Protein AF-A0A963R1H2-F1 (afdb_monomer)

Secondary structure (DSSP, 8-state):
-EEEEESS-TTSEEEESS-SEEEEEESSSEEEBTTBSSTT-TTSPPPSEE-SSHHHHHHHHHTTS-EEEEEGGGS-TT-----EE-S-EEEEEE-HHHHTSHHHHHHHHHHHH-

pLDDT: mean 92.38, std 7.73, range [46.81, 97.88]

Mean predicted aligned error: 4.16 Å

Foldseek 3Di:
DDKDWFLDQPPWDKDFLDAQWKFKAAADFEEAEPSRQAPPPPPDDGGPHYDHDQVVQNVCRVVRVHMYIHGCVPDDPPDPTDIDHDSIGIMDTDHPVVCPDPVNVVVVCVSPPD

Nearest PDB structures (foldseek):
  7dmw-assembly2_B  TM=7.112E-01  e=2.231E-04  Bacillus velezensis FZB42
  5z7h-assembly1_B  TM=6.973E-01  e=1.835E-04  Staphylococcus aureus
  5z72-assembly2_B-2  TM=7.315E-01  e=4.565E-04  Bacillus velezensis FZB42
  5z72-assembly3_D  TM=6.207E-01  e=2.231E-04  Bacillus velezensis FZB42
  6wn5-assembly1_A-2  TM=5.063E-01  e=1.438E-02  Klebsiella pneumoniae subsp. pneumoniae

Structure (mmCIF, N/CA/C/O backbone):
data_AF-A0A963R1H2-F1
#
_entry.id   AF-A0A963R1H2-F1
#
loop_
_atom_site.group_PDB
_atom_site.id
_atom_site.type_symbol
_atom_site.label_atom_id
_atom_site.label_alt_id
_atom_site.label_comp_id
_atom_site.label_asym_id
_atom_site.label_entity_id
_atom_site.label_seq_id
_atom_site.pdbx_PDB_ins_code
_atom_site.Cartn_x
_atom_site.Cartn_y
_atom_site.Cartn_z
_atom_site.occupancy
_atom_site.B_iso_or_equiv
_atom_site.auth_seq_id
_atom_site.auth_comp_id
_atom_site.auth_asym_id
_atom_site.auth_atom_id
_atom_site.pdbx_PDB_model_num
ATOM 1 N N . LEU A 1 1 ? -13.540 5.994 8.739 1.00 91.50 1 LEU A N 1
ATOM 2 C CA . LEU A 1 1 ? -12.895 4.732 8.346 1.00 91.50 1 LEU A CA 1
ATOM 3 C C . LEU A 1 1 ? -12.207 5.024 7.033 1.00 91.50 1 LEU A C 1
ATOM 5 O O . LEU A 1 1 ? -12.852 5.606 6.168 1.00 91.50 1 LEU A O 1
ATOM 9 N N . ALA A 1 2 ? -10.926 4.712 6.918 1.00 94.94 2 ALA A N 1
ATOM 10 C CA . ALA A 1 2 ? -10.140 4.993 5.724 1.00 94.94 2 ALA A CA 1
ATOM 11 C C . ALA A 1 2 ? -9.119 3.879 5.490 1.00 94.94 2 ALA A C 1
ATOM 13 O O . ALA A 1 2 ? -8.729 3.200 6.439 1.00 94.94 2 ALA A O 1
ATOM 14 N N . VAL A 1 3 ? -8.674 3.731 4.242 1.00 94.88 3 VAL A N 1
ATOM 15 C CA . VAL A 1 3 ? -7.546 2.870 3.868 1.00 94.88 3 VAL A CA 1
ATOM 16 C C . VAL A 1 3 ? -6.328 3.752 3.603 1.00 94.88 3 VAL A C 1
ATOM 18 O O . VAL A 1 3 ? -6.443 4.769 2.919 1.00 94.88 3 VAL A O 1
ATOM 21 N N . ARG A 1 4 ? -5.167 3.400 4.163 1.00 95.06 4 ARG A N 1
ATOM 22 C CA . ARG A 1 4 ? -3.925 4.183 4.044 1.00 95.06 4 ARG A CA 1
ATOM 23 C C . ARG A 1 4 ? -2.739 3.291 3.716 1.00 95.06 4 ARG A C 1
ATOM 25 O O . ARG A 1 4 ? -2.589 2.237 4.316 1.00 95.06 4 ARG A O 1
ATOM 32 N N . TRP A 1 5 ? -1.865 3.747 2.824 1.00 95.56 5 TRP A N 1
ATOM 33 C CA . TRP A 1 5 ? -0.542 3.155 2.627 1.00 95.56 5 TRP A CA 1
ATOM 34 C C . TRP A 1 5 ? 0.443 3.760 3.637 1.00 95.56 5 TRP A C 1
ATOM 36 O O . TRP A 1 5 ? 0.766 4.946 3.540 1.00 95.56 5 TRP A O 1
ATOM 46 N N . ALA A 1 6 ? 0.865 2.988 4.641 1.00 95.56 6 ALA A N 1
ATOM 47 C CA . ALA A 1 6 ? 1.670 3.485 5.765 1.00 95.56 6 ALA A CA 1
ATOM 48 C C . ALA A 1 6 ? 2.426 2.356 6.489 1.00 95.56 6 ALA A C 1
ATOM 50 O O . ALA A 1 6 ? 2.177 1.179 6.246 1.00 95.56 6 ALA A O 1
ATOM 51 N N . GLU A 1 7 ? 3.334 2.714 7.402 1.00 94.94 7 GLU A N 1
ATOM 52 C CA . GLU A 1 7 ? 4.072 1.753 8.250 1.00 94.94 7 GLU A CA 1
ATOM 53 C C . GLU A 1 7 ? 3.276 1.294 9.489 1.00 94.94 7 GLU A C 1
ATOM 55 O O . GLU A 1 7 ? 3.722 0.436 10.240 1.00 94.94 7 GLU A O 1
ATOM 60 N N . GLY A 1 8 ? 2.085 1.855 9.710 1.00 94.44 8 GLY A N 1
ATOM 61 C CA . GLY A 1 8 ? 1.261 1.611 10.890 1.00 94.44 8 GLY A CA 1
ATOM 62 C C . GLY A 1 8 ? -0.005 2.471 10.886 1.00 94.44 8 GLY A C 1
ATOM 63 O O . GLY A 1 8 ? -0.180 3.304 9.988 1.00 94.44 8 GLY A O 1
ATOM 64 N N . PRO A 1 9 ? -0.876 2.337 11.901 1.00 94.88 9 PRO A N 1
ATOM 65 C CA . PRO A 1 9 ? -2.105 3.121 11.990 1.00 94.88 9 PRO A CA 1
ATOM 66 C C . PRO A 1 9 ? -1.871 4.565 12.481 1.00 94.88 9 PRO A C 1
ATOM 68 O O . PRO A 1 9 ? -2.751 5.417 12.329 1.00 94.88 9 PRO A O 1
ATOM 71 N N . GLY A 1 10 ? -0.677 4.871 13.006 1.00 94.56 10 GLY A N 1
ATOM 72 C CA . GLY A 1 10 ? -0.371 6.150 13.652 1.00 94.56 10 GLY A CA 1
ATOM 73 C C . GLY A 1 10 ? -1.138 6.287 14.967 1.00 94.56 10 GLY A C 1
ATOM 74 O O . GLY A 1 10 ? -1.227 5.323 15.718 1.00 94.56 10 GLY A O 1
ATOM 75 N N . ASP A 1 11 ? -1.742 7.452 15.204 1.00 95.25 11 ASP A N 1
ATOM 76 C CA . ASP A 1 11 ? -2.550 7.731 16.407 1.00 95.25 11 ASP A CA 1
ATOM 77 C C . ASP A 1 11 ? -4.002 7.214 16.319 1.00 95.25 11 ASP A C 1
ATOM 79 O O . ASP A 1 11 ? -4.850 7.541 17.152 1.00 95.25 11 ASP A O 1
ATOM 83 N N . LEU A 1 12 ? -4.332 6.461 15.266 1.00 96.75 12 LEU A N 1
ATOM 84 C CA . LEU A 1 12 ? -5.652 5.869 15.065 1.00 96.75 12 LEU A CA 1
ATOM 85 C C . LEU A 1 12 ? -5.660 4.401 15.489 1.00 96.75 12 LEU A C 1
ATOM 87 O O . LEU A 1 12 ? -4.625 3.745 15.553 1.00 96.75 12 LEU A O 1
ATOM 91 N N . GLU A 1 13 ? -6.859 3.861 15.685 1.00 97.25 13 GLU A N 1
ATOM 92 C CA . GLU A 1 13 ? -7.036 2.413 15.698 1.00 97.25 13 GLU A CA 1
ATOM 93 C C . GLU A 1 13 ? -6.895 1.889 14.271 1.00 97.25 13 GLU A C 1
ATOM 95 O O . GLU A 1 13 ? -7.375 2.524 13.321 1.00 97.25 13 GLU A O 1
ATOM 100 N N . GLY A 1 14 ? -6.272 0.725 14.106 1.00 95.81 14 GLY A N 1
ATOM 101 C CA . GLY A 1 14 ? -6.155 0.132 12.788 1.00 95.81 14 GLY A CA 1
ATOM 102 C C . GLY A 1 14 ? -5.638 -1.292 12.759 1.00 95.81 14 GLY A C 1
ATOM 103 O O . GLY A 1 14 ? -5.084 -1.803 13.728 1.00 95.81 14 GLY A O 1
ATOM 104 N N . THR A 1 15 ? -5.825 -1.913 11.600 1.00 95.94 15 THR A N 1
ATOM 105 C CA . THR A 1 15 ? -5.320 -3.248 11.279 1.00 95.94 15 THR A CA 1
ATOM 106 C C . THR A 1 15 ? -4.712 -3.244 9.882 1.00 95.94 15 THR A C 1
ATOM 108 O O . THR A 1 15 ? -5.185 -2.515 9.000 1.00 95.94 15 THR A O 1
ATOM 111 N N . ALA A 1 16 ? -3.668 -4.043 9.674 1.00 95.38 16 ALA A N 1
ATOM 112 C CA . ALA A 1 16 ? -3.112 -4.267 8.348 1.00 95.38 16 ALA A CA 1
ATOM 113 C C . ALA A 1 16 ? -4.075 -5.146 7.533 1.00 95.38 16 ALA A C 1
ATOM 115 O O . ALA A 1 16 ? -4.642 -6.104 8.055 1.00 95.38 16 ALA A O 1
ATOM 116 N N . LEU A 1 17 ? -4.271 -4.803 6.259 1.00 93.19 17 LEU A N 1
ATOM 117 C CA . LEU A 1 17 ? -5.130 -5.542 5.325 1.00 93.19 17 LEU A CA 1
ATOM 118 C C . LEU A 1 17 ? -4.397 -6.681 4.603 1.00 93.19 17 LEU A C 1
ATOM 120 O O . LEU A 1 17 ? -5.014 -7.431 3.858 1.00 93.19 17 LEU A O 1
ATOM 124 N N . GLY A 1 18 ? -3.088 -6.797 4.793 1.00 90.81 18 GLY A N 1
ATOM 125 C CA . GLY A 1 18 ? -2.262 -7.828 4.185 1.00 90.81 18 GLY A CA 1
ATOM 126 C C . GLY A 1 18 ? -0.811 -7.693 4.620 1.00 90.81 18 GLY A C 1
ATOM 127 O O . GLY A 1 18 ? -0.453 -6.768 5.359 1.00 90.81 18 GLY A O 1
ATOM 128 N N . GLU A 1 19 ? 0.022 -8.615 4.152 1.00 91.94 19 GLU A N 1
ATOM 129 C CA . GLU A 1 19 ? 1.450 -8.604 4.453 1.00 91.94 19 GLU A CA 1
ATOM 130 C C . GLU A 1 19 ? 2.119 -7.325 3.923 1.00 91.94 19 GLU A C 1
ATOM 132 O O . GLU A 1 19 ? 1.818 -6.887 2.806 1.00 91.94 19 GLU A O 1
ATOM 137 N N . PRO A 1 20 ? 3.043 -6.717 4.690 1.00 94.62 20 PRO A N 1
ATOM 138 C CA . PRO A 1 20 ? 3.768 -5.525 4.275 1.00 94.62 20 PRO A CA 1
ATOM 139 C C . PRO A 1 20 ? 4.800 -5.886 3.200 1.00 94.62 20 PRO A C 1
ATOM 141 O O . PRO A 1 20 ? 5.991 -6.052 3.463 1.00 94.62 20 PRO A O 1
ATOM 144 N N . SER A 1 21 ? 4.334 -6.024 1.965 1.00 95.19 21 SER A N 1
ATOM 145 C CA . SER A 1 21 ? 5.150 -6.394 0.814 1.00 95.19 21 SER A CA 1
ATOM 146 C C . SER A 1 21 ? 4.866 -5.504 -0.389 1.00 95.19 21 SER A C 1
ATOM 148 O O . SER A 1 21 ? 3.801 -4.893 -0.544 1.00 95.19 21 SER A O 1
ATOM 150 N N . ARG A 1 22 ? 5.872 -5.410 -1.249 1.00 95.06 22 ARG A N 1
ATOM 151 C CA . ARG A 1 22 ? 5.849 -4.644 -2.490 1.00 95.06 22 ARG A CA 1
ATOM 152 C C . ARG A 1 22 ? 6.413 -5.485 -3.620 1.00 95.06 22 ARG A C 1
ATOM 154 O O . ARG A 1 22 ? 7.068 -6.491 -3.386 1.00 95.06 22 ARG A O 1
ATOM 161 N N . VAL A 1 23 ? 6.182 -5.034 -4.834 1.00 95.56 23 VAL A N 1
ATOM 162 C CA . VAL A 1 23 ? 6.595 -5.722 -6.052 1.00 95.56 23 VAL A CA 1
ATOM 163 C C . VAL A 1 23 ? 6.948 -4.689 -7.106 1.00 95.56 23 VAL A C 1
ATOM 165 O O . VAL A 1 23 ? 6.365 -3.600 -7.132 1.00 95.56 23 VAL A O 1
ATOM 168 N N . THR A 1 24 ? 7.923 -5.018 -7.946 1.00 95.69 24 THR A N 1
ATOM 169 C CA . THR A 1 24 ? 8.257 -4.223 -9.127 1.00 95.69 24 THR A CA 1
ATOM 170 C C . THR A 1 24 ? 7.623 -4.876 -10.347 1.00 95.69 24 THR A C 1
ATOM 172 O O . THR A 1 24 ? 7.850 -6.053 -10.601 1.00 95.69 24 THR A O 1
ATOM 175 N N . VAL A 1 25 ? 6.829 -4.112 -11.093 1.00 95.31 25 VAL A N 1
ATOM 176 C CA . VAL A 1 25 ? 6.113 -4.574 -12.291 1.00 95.31 25 VAL A CA 1
ATOM 177 C C . VAL A 1 25 ? 6.586 -3.777 -13.495 1.00 95.31 25 VAL A C 1
ATOM 179 O O . VAL A 1 25 ? 6.773 -2.565 -13.382 1.00 95.31 25 VAL A O 1
ATOM 182 N N . GLY A 1 26 ? 6.718 -4.439 -14.644 1.00 94.69 26 GLY A N 1
ATOM 183 C CA . GLY A 1 26 ? 7.140 -3.825 -15.902 1.00 94.69 26 GLY A CA 1
ATOM 184 C C . GLY A 1 26 ? 8.653 -3.640 -16.012 1.00 94.69 26 GLY A C 1
ATOM 185 O O . GLY A 1 26 ? 9.424 -4.022 -15.131 1.00 94.69 26 GLY A O 1
ATOM 186 N N . GLU A 1 27 ? 9.075 -3.024 -17.112 1.00 94.56 27 GLU A N 1
ATOM 187 C CA . GLU A 1 27 ? 10.481 -2.810 -17.460 1.00 94.56 27 GLU A CA 1
ATOM 188 C C . GLU A 1 27 ? 10.713 -1.377 -17.955 1.00 94.56 27 GLU A C 1
ATOM 190 O O . GLU A 1 27 ? 9.777 -0.669 -18.318 1.00 94.56 27 GLU A O 1
ATOM 195 N N . GLY A 1 28 ? 11.972 -0.935 -17.986 1.00 93.88 28 GLY A N 1
ATOM 196 C CA . GLY A 1 28 ? 12.342 0.393 -18.481 1.00 93.88 28 GLY A CA 1
ATOM 197 C C . GLY A 1 28 ? 12.416 1.473 -17.389 1.00 93.88 28 GLY A C 1
ATOM 198 O O . GLY A 1 28 ? 12.790 1.168 -16.249 1.00 93.88 28 GLY A O 1
ATOM 199 N N . PRO A 1 29 ? 12.142 2.750 -17.726 1.00 94.81 29 PRO A N 1
ATOM 200 C CA . PRO A 1 29 ? 12.239 3.866 -16.786 1.00 94.81 29 PRO A CA 1
ATOM 201 C C . PRO A 1 29 ? 11.271 3.732 -15.610 1.00 94.81 29 PRO A C 1
ATOM 203 O O . PRO A 1 29 ? 10.212 3.119 -15.721 1.00 94.81 29 PRO A O 1
ATOM 206 N N . TRP A 1 30 ? 11.625 4.321 -14.469 1.00 96.31 30 TRP A N 1
ATOM 207 C CA . TRP A 1 30 ? 10.758 4.291 -13.296 1.00 96.31 30 TRP A CA 1
ATOM 208 C C . TRP A 1 30 ? 9.508 5.162 -13.453 1.00 96.31 30 TRP A C 1
ATOM 210 O O . TRP A 1 30 ? 9.553 6.243 -14.035 1.00 96.31 30 TRP A O 1
ATOM 220 N N . ILE A 1 31 ? 8.417 4.713 -12.837 1.00 96.88 31 ILE A N 1
ATOM 221 C CA . ILE A 1 31 ? 7.163 5.448 -12.685 1.00 96.88 31 ILE A CA 1
ATOM 222 C C . ILE A 1 31 ? 6.979 5.768 -11.201 1.00 96.88 31 ILE A C 1
ATOM 224 O O . ILE A 1 31 ? 6.937 4.862 -10.364 1.00 96.88 31 ILE A O 1
ATOM 228 N N . ALA A 1 32 ? 6.874 7.054 -10.872 1.00 97.06 32 ALA A N 1
ATOM 229 C CA . ALA A 1 32 ? 6.625 7.522 -9.513 1.00 97.06 32 ALA A CA 1
ATOM 230 C C . ALA A 1 32 ? 5.124 7.657 -9.225 1.00 97.06 32 ALA A C 1
ATOM 232 O O .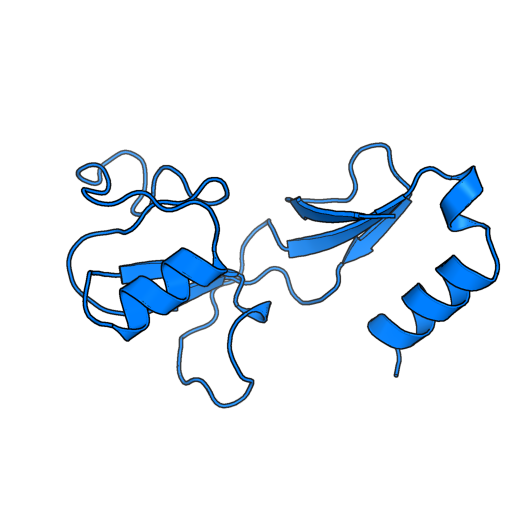 ALA A 1 32 ? 4.306 7.890 -10.114 1.00 97.06 32 ALA A O 1
ATOM 233 N N . TRP A 1 33 ? 4.771 7.542 -7.950 1.00 96.69 33 TRP A N 1
ATOM 234 C CA . TRP A 1 33 ? 3.433 7.829 -7.428 1.00 96.69 33 TRP A CA 1
ATOM 235 C C . TRP A 1 33 ? 3.556 8.288 -5.964 1.00 96.69 33 TRP A C 1
ATOM 237 O O . TRP A 1 33 ? 4.609 8.088 -5.355 1.00 96.69 33 TRP A O 1
ATOM 247 N N . PRO A 1 34 ? 2.526 8.887 -5.336 1.00 95.00 34 PRO A N 1
ATOM 248 C CA . PRO A 1 34 ? 2.677 9.522 -4.019 1.00 95.00 34 PRO A CA 1
ATOM 249 C C . PRO A 1 34 ? 3.218 8.623 -2.893 1.00 95.00 34 PRO A C 1
ATOM 251 O O . PRO A 1 34 ? 3.869 9.110 -1.970 1.00 95.00 34 PRO A O 1
ATOM 254 N N . GLY A 1 35 ? 2.967 7.311 -2.943 1.00 93.25 35 GLY A N 1
ATOM 255 C CA . GLY A 1 35 ? 3.482 6.352 -1.961 1.00 93.25 35 GLY A CA 1
ATOM 256 C C . GLY A 1 35 ? 4.853 5.760 -2.292 1.00 93.25 35 GLY A C 1
ATOM 257 O O . GLY A 1 35 ? 5.418 5.087 -1.423 1.00 93.25 35 GLY A O 1
ATOM 258 N N . ASP A 1 36 ? 5.393 6.050 -3.478 1.00 94.12 36 ASP A N 1
ATOM 259 C CA . ASP A 1 36 ? 6.779 5.793 -3.871 1.00 94.12 36 ASP A CA 1
ATOM 260 C C . ASP A 1 36 ? 7.312 6.918 -4.789 1.00 94.12 36 ASP A C 1
ATOM 262 O O . ASP A 1 36 ? 7.440 6.737 -6.000 1.00 94.12 36 ASP A O 1
ATOM 266 N N . PRO A 1 37 ? 7.577 8.120 -4.239 1.00 92.25 37 PRO A N 1
ATOM 267 C CA . PRO A 1 37 ? 7.916 9.300 -5.039 1.00 92.25 37 PRO A CA 1
ATOM 268 C C . PRO A 1 37 ? 9.345 9.273 -5.596 1.00 92.25 37 PRO A C 1
ATOM 270 O O . PRO A 1 37 ? 9.649 10.022 -6.518 1.00 92.25 37 PRO A O 1
ATOM 273 N N . ASN A 1 38 ? 10.222 8.435 -5.033 1.00 91.50 38 ASN A N 1
ATOM 274 C CA . ASN A 1 38 ? 11.604 8.276 -5.482 1.00 91.50 38 ASN A CA 1
ATOM 275 C C . ASN A 1 38 ? 11.930 6.790 -5.738 1.00 91.50 38 ASN A C 1
ATOM 277 O O . ASN A 1 38 ? 12.683 6.162 -4.975 1.00 91.50 38 ASN A O 1
ATOM 281 N N . PRO A 1 39 ? 11.306 6.193 -6.767 1.00 87.56 39 PRO A N 1
ATOM 282 C CA . PRO A 1 39 ? 11.553 4.807 -7.137 1.00 87.56 39 PRO A CA 1
ATOM 283 C C . PRO A 1 39 ? 13.008 4.636 -7.607 1.00 87.56 39 PRO A C 1
ATOM 285 O O . PRO A 1 39 ? 13.573 5.504 -8.261 1.00 87.56 39 PRO A O 1
ATOM 288 N N . GLY A 1 40 ? 13.654 3.530 -7.227 1.00 81.38 40 GLY A N 1
ATOM 289 C CA . GLY A 1 40 ? 15.088 3.313 -7.480 1.00 81.38 40 GLY A CA 1
ATOM 290 C C . GLY A 1 40 ? 16.051 3.930 -6.452 1.00 81.38 40 GLY A C 1
ATOM 291 O O . GLY A 1 40 ? 17.233 3.598 -6.465 1.00 81.38 40 GLY A O 1
ATOM 292 N N . GLY A 1 41 ? 15.556 4.735 -5.505 1.00 82.44 41 GLY A N 1
ATOM 293 C CA . GLY A 1 41 ? 16.361 5.291 -4.412 1.00 82.44 41 GLY A CA 1
ATOM 294 C C . GLY A 1 41 ? 17.120 6.567 -4.787 1.00 82.44 41 GLY A C 1
ATOM 295 O O . GLY A 1 41 ? 16.992 7.088 -5.887 1.00 82.44 41 GLY A O 1
ATOM 296 N N . SER A 1 42 ? 17.887 7.118 -3.844 1.00 73.44 42 SER A N 1
ATOM 297 C CA . SER A 1 42 ? 18.471 8.472 -3.939 1.00 73.44 42 SER A CA 1
ATOM 298 C C . SER A 1 42 ? 19.458 8.683 -5.093 1.00 73.44 42 SER A C 1
ATOM 300 O O . SER A 1 42 ? 19.761 9.824 -5.418 1.00 73.44 42 SER A O 1
ATOM 302 N N . ASN A 1 43 ? 19.953 7.598 -5.694 1.00 66.44 43 ASN A N 1
ATOM 303 C CA . ASN A 1 43 ? 20.945 7.627 -6.769 1.00 66.44 43 ASN A CA 1
ATOM 304 C C . ASN A 1 43 ? 20.342 7.314 -8.149 1.00 66.44 43 ASN A C 1
ATOM 306 O O . ASN A 1 43 ? 21.088 7.223 -9.122 1.00 66.44 43 ASN A O 1
ATOM 310 N N . ALA A 1 44 ? 19.029 7.087 -8.241 1.00 70.56 44 ALA A N 1
ATOM 311 C CA . ALA A 1 44 ? 18.365 6.873 -9.520 1.00 70.56 44 ALA A CA 1
ATOM 312 C C . ALA A 1 44 ? 18.100 8.216 -10.212 1.00 70.56 44 ALA A C 1
ATOM 314 O O . ALA A 1 44 ? 17.778 9.207 -9.554 1.00 70.56 44 ALA A O 1
ATOM 315 N N . GLU A 1 45 ? 18.194 8.242 -11.545 1.00 69.19 45 GLU A N 1
ATOM 316 C CA . GLU A 1 45 ? 17.576 9.323 -12.310 1.00 69.19 45 GLU A CA 1
ATOM 317 C C . GLU A 1 45 ? 16.086 9.377 -11.953 1.00 69.19 45 GLU A C 1
ATOM 319 O O . GLU A 1 45 ? 15.422 8.338 -11.862 1.00 69.19 45 GLU A O 1
ATOM 324 N N . GLY A 1 46 ? 15.582 10.584 -11.681 1.00 75.88 46 GLY A N 1
ATOM 325 C CA . GLY A 1 46 ? 14.194 10.782 -11.274 1.00 75.88 46 GLY A CA 1
ATOM 326 C C . GLY A 1 46 ? 13.219 10.156 -12.273 1.00 75.88 46 GLY A C 1
ATOM 327 O O . GLY A 1 46 ? 13.485 10.110 -13.473 1.00 75.88 46 GLY A O 1
ATOM 328 N N . ALA A 1 47 ? 12.082 9.668 -11.778 1.00 88.06 47 ALA A N 1
ATOM 329 C CA . ALA A 1 47 ? 11.070 9.043 -12.621 1.00 88.06 47 ALA A CA 1
ATOM 330 C C . ALA A 1 47 ? 10.550 10.038 -13.684 1.00 88.06 47 ALA A C 1
ATOM 332 O O . ALA A 1 47 ? 9.988 11.071 -13.307 1.00 88.06 47 ALA A O 1
ATOM 333 N N . PRO A 1 48 ? 10.684 9.752 -14.995 1.00 90.94 48 PRO A N 1
ATOM 334 C CA . PRO A 1 48 ? 10.196 10.643 -16.052 1.00 90.94 48 PRO A CA 1
ATOM 335 C C . PRO A 1 48 ? 8.664 10.733 -16.104 1.00 90.94 48 PRO A C 1
ATOM 337 O O . PRO A 1 48 ? 8.122 11.674 -16.682 1.00 90.94 48 PRO A O 1
ATOM 340 N N . LEU A 1 49 ? 7.966 9.766 -15.502 1.00 93.69 49 LEU A N 1
ATOM 341 C CA . LEU A 1 49 ? 6.514 9.734 -15.373 1.00 93.69 49 LEU A CA 1
ATOM 342 C C . LEU A 1 49 ? 6.123 9.682 -13.893 1.00 93.69 49 LEU A C 1
ATOM 344 O O . LEU A 1 49 ? 6.623 8.847 -13.138 1.00 93.69 49 LEU A O 1
ATOM 348 N N . SER A 1 50 ? 5.182 10.540 -13.500 1.00 96.25 50 SER A N 1
ATOM 349 C CA . SER A 1 50 ? 4.537 10.512 -12.188 1.00 96.25 50 SER A CA 1
ATOM 350 C C . SER A 1 50 ? 3.023 10.451 -12.361 1.00 96.25 50 SER A C 1
ATOM 352 O O . SER A 1 50 ? 2.457 11.204 -13.155 1.00 96.25 50 SER A O 1
ATOM 354 N N . VAL A 1 51 ? 2.376 9.539 -11.639 1.00 97.75 51 VAL A N 1
ATOM 355 C CA . VAL A 1 51 ? 0.927 9.288 -11.702 1.00 97.75 51 VAL A CA 1
ATOM 356 C C . VAL A 1 51 ? 0.264 9.506 -10.340 1.00 97.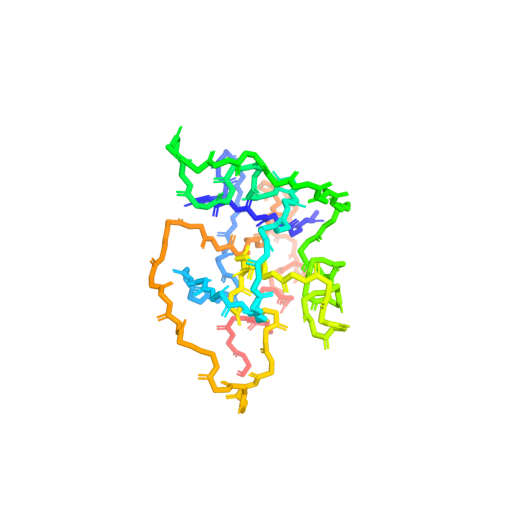75 51 VAL A C 1
ATOM 358 O O . VAL A 1 51 ? 0.940 9.680 -9.326 1.00 97.75 51 VAL A O 1
ATOM 361 N N . GLY A 1 52 ? -1.071 9.519 -10.304 1.00 96.88 52 GLY A N 1
ATOM 362 C CA . GLY A 1 52 ? -1.840 9.901 -9.116 1.00 96.88 52 GLY A CA 1
ATOM 363 C C . GLY A 1 52 ? -1.859 8.861 -7.994 1.00 96.88 52 GLY A C 1
ATOM 364 O O . GLY A 1 52 ? -1.975 9.229 -6.825 1.00 96.88 52 GLY A O 1
ATOM 365 N N . ASP A 1 53 ? -1.726 7.572 -8.316 1.00 96.75 53 ASP A N 1
ATOM 366 C CA . ASP A 1 53 ? -1.805 6.476 -7.346 1.00 96.75 53 ASP A CA 1
ATOM 367 C C . ASP A 1 53 ? -1.122 5.185 -7.843 1.00 96.75 53 ASP A C 1
ATOM 369 O O . ASP A 1 53 ? -0.689 5.078 -8.990 1.00 96.75 53 ASP A O 1
ATOM 373 N N . ALA A 1 54 ? -1.015 4.190 -6.957 1.00 96.31 54 ALA A N 1
ATOM 374 C CA . ALA A 1 54 ? -0.380 2.907 -7.257 1.00 96.31 54 ALA A CA 1
ATOM 375 C C . ALA A 1 54 ? -1.137 2.066 -8.303 1.00 96.31 54 ALA A C 1
ATOM 377 O O . ALA A 1 54 ? -0.505 1.289 -9.017 1.00 96.31 54 ALA A O 1
ATOM 378 N N . GLY A 1 55 ? -2.461 2.215 -8.418 1.00 96.00 55 GLY A N 1
ATOM 379 C CA . GLY A 1 55 ? -3.263 1.520 -9.427 1.00 96.00 55 GLY A CA 1
ATOM 380 C C . GLY A 1 55 ? -2.994 2.065 -10.829 1.00 96.00 55 GLY A C 1
ATOM 381 O O . GLY A 1 55 ? -2.786 1.295 -11.766 1.00 96.00 55 GLY A O 1
ATOM 382 N N . GLN A 1 56 ? -2.887 3.389 -10.964 1.00 97.56 56 GLN A N 1
ATOM 383 C CA . GLN A 1 56 ? -2.421 4.024 -12.199 1.00 97.56 56 GLN A CA 1
ATOM 384 C C . GLN A 1 56 ? -0.980 3.623 -12.535 1.00 97.56 56 GLN A C 1
ATOM 386 O O . GLN A 1 56 ? -0.677 3.373 -13.701 1.00 97.56 56 GLN A O 1
ATOM 391 N N . ALA A 1 57 ? -0.102 3.511 -11.532 1.00 97.62 57 ALA A N 1
ATOM 392 C CA . ALA A 1 57 ? 1.285 3.090 -11.744 1.00 97.62 57 ALA A CA 1
ATOM 393 C C . ALA A 1 57 ? 1.364 1.644 -12.259 1.00 97.62 57 ALA A C 1
ATOM 395 O O . ALA A 1 57 ? 2.094 1.370 -13.211 1.00 97.62 57 ALA A O 1
ATOM 396 N N . LEU A 1 58 ? 0.556 0.740 -11.690 1.00 96.56 58 LEU A N 1
ATOM 397 C CA . LEU A 1 58 ? 0.408 -0.634 -12.171 1.00 96.56 58 LEU A CA 1
ATOM 398 C C . LEU A 1 58 ? -0.109 -0.677 -13.614 1.00 96.56 58 LEU A C 1
ATOM 400 O O . LEU A 1 58 ? 0.457 -1.384 -14.445 1.00 96.56 58 LEU A O 1
ATOM 404 N N . ALA A 1 59 ? -1.160 0.087 -13.925 1.00 96.75 59 ALA A N 1
ATOM 405 C CA . ALA A 1 59 ? -1.737 0.127 -15.267 1.00 96.75 59 ALA A CA 1
ATOM 406 C C . ALA A 1 59 ? -0.731 0.641 -16.309 1.00 96.75 59 ALA A C 1
ATOM 408 O O . ALA A 1 59 ? -0.603 0.058 -17.386 1.00 96.75 59 ALA A O 1
ATOM 409 N N . ALA A 1 60 ? 0.027 1.689 -15.976 1.00 97.12 60 ALA A N 1
ATOM 410 C CA . ALA A 1 60 ? 1.070 2.231 -16.840 1.00 97.12 60 ALA A CA 1
ATOM 411 C C . ALA A 1 60 ? 2.209 1.223 -17.065 1.00 97.12 60 ALA A C 1
ATOM 413 O O . ALA A 1 60 ? 2.619 1.010 -18.207 1.00 97.12 60 ALA A O 1
ATOM 414 N N . ALA A 1 61 ? 2.664 0.548 -16.004 1.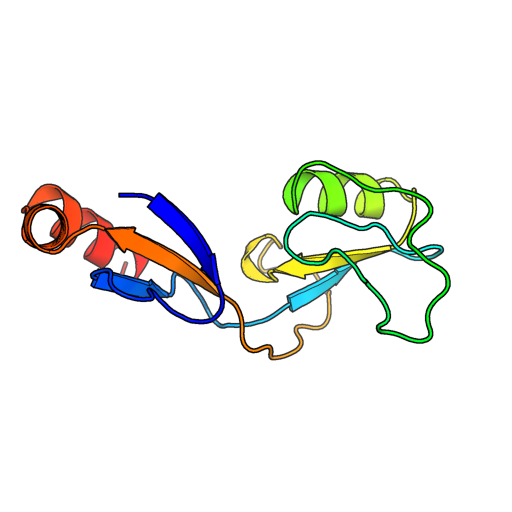00 96.44 61 ALA A N 1
ATOM 415 C CA . ALA A 1 61 ? 3.693 -0.485 -16.099 1.00 96.44 61 ALA A CA 1
ATOM 416 C C . ALA A 1 61 ? 3.239 -1.693 -16.936 1.00 96.44 61 ALA A C 1
ATOM 418 O O . ALA A 1 61 ? 3.953 -2.117 -17.843 1.00 96.44 61 ALA A O 1
ATOM 419 N N . ARG A 1 62 ? 2.017 -2.200 -16.709 1.00 95.25 62 ARG A N 1
ATOM 420 C CA . ARG A 1 62 ? 1.414 -3.282 -17.515 1.00 95.25 62 ARG A CA 1
ATOM 421 C C . ARG A 1 62 ? 1.198 -2.878 -18.981 1.00 95.25 62 ARG A C 1
ATOM 423 O O . ARG A 1 62 ? 1.172 -3.744 -19.847 1.00 95.25 62 ARG A O 1
ATOM 430 N N . SER A 1 63 ? 1.090 -1.579 -19.266 1.00 96.75 63 SER A N 1
ATOM 431 C CA . SER A 1 63 ? 1.001 -1.036 -20.631 1.00 96.75 63 SER A CA 1
ATOM 432 C C . SER A 1 63 ? 2.368 -0.804 -21.294 1.00 96.75 63 SER A C 1
ATOM 434 O O . SER A 1 63 ? 2.418 -0.306 -22.416 1.00 96.75 63 SER A O 1
ATOM 436 N N . GLY A 1 64 ? 3.477 -1.128 -20.618 1.00 96.44 64 GLY A N 1
ATOM 437 C CA . GLY A 1 64 ? 4.832 -0.982 -21.158 1.00 96.44 64 GLY A CA 1
ATOM 438 C C . GLY A 1 64 ? 5.390 0.443 -21.124 1.00 96.44 64 GLY A C 1
ATOM 439 O O . GLY A 1 64 ? 6.379 0.725 -21.794 1.00 96.44 64 GLY A O 1
ATOM 440 N N . LEU A 1 65 ? 4.787 1.355 -20.352 1.00 96.12 65 LEU A N 1
ATOM 441 C CA . LEU A 1 65 ? 5.267 2.742 -20.233 1.00 96.12 65 LEU A CA 1
ATOM 442 C C . LEU A 1 65 ? 6.492 2.888 -19.316 1.00 96.12 65 LEU A C 1
ATOM 444 O O . LEU A 1 65 ? 7.056 3.976 -19.206 1.00 96.12 65 LEU A O 1
ATOM 448 N N . GLY A 1 66 ? 6.883 1.817 -18.633 1.00 95.75 66 GLY A N 1
ATOM 449 C CA . GLY A 1 66 ? 7.979 1.803 -17.678 1.00 95.75 66 GLY A CA 1
ATOM 450 C C . GLY A 1 66 ? 7.793 0.705 -16.638 1.00 95.75 66 GLY A C 1
ATOM 451 O O . GLY A 1 66 ? 6.987 -0.214 -16.805 1.00 95.75 66 GLY A O 1
ATOM 452 N N . ARG A 1 67 ? 8.506 0.851 -15.522 1.00 96.38 67 ARG A N 1
ATOM 453 C CA . ARG A 1 67 ? 8.385 -0.016 -14.350 1.00 96.38 67 ARG A CA 1
ATOM 454 C C . ARG A 1 67 ? 7.902 0.746 -13.125 1.00 96.38 67 ARG A C 1
ATOM 456 O O . ARG A 1 67 ? 8.303 1.887 -12.889 1.00 96.38 67 ARG A O 1
ATOM 463 N N . ALA A 1 68 ? 7.085 0.098 -12.308 1.00 96.50 68 ALA A N 1
ATOM 464 C CA . ALA A 1 68 ? 6.526 0.675 -11.092 1.00 96.50 68 ALA A CA 1
ATOM 465 C C . ALA A 1 68 ? 6.751 -0.251 -9.899 1.00 96.50 68 ALA A C 1
ATOM 467 O O . ALA A 1 68 ? 6.536 -1.458 -9.991 1.00 96.50 68 ALA A O 1
ATOM 468 N N . ARG A 1 69 ? 7.139 0.331 -8.761 1.00 95.81 69 ARG A N 1
ATOM 469 C CA . ARG A 1 69 ? 7.179 -0.367 -7.477 1.00 95.81 69 ARG A CA 1
ATOM 470 C C . ARG A 1 69 ? 5.923 -0.025 -6.686 1.00 95.81 69 ARG A C 1
ATOM 472 O O . ARG A 1 69 ? 5.683 1.135 -6.345 1.00 95.81 69 ARG A O 1
ATOM 479 N N . ILE A 1 70 ? 5.109 -1.036 -6.416 1.00 96.00 70 ILE A N 1
ATOM 480 C CA . ILE A 1 70 ? 3.755 -0.888 -5.868 1.00 96.00 70 ILE A CA 1
ATOM 481 C C . ILE A 1 70 ? 3.518 -1.863 -4.706 1.00 96.00 70 ILE A C 1
ATOM 483 O O . ILE A 1 70 ? 4.280 -2.819 -4.547 1.00 96.00 70 ILE A O 1
ATOM 487 N N . PRO A 1 71 ? 2.471 -1.664 -3.887 1.00 96.19 71 PRO 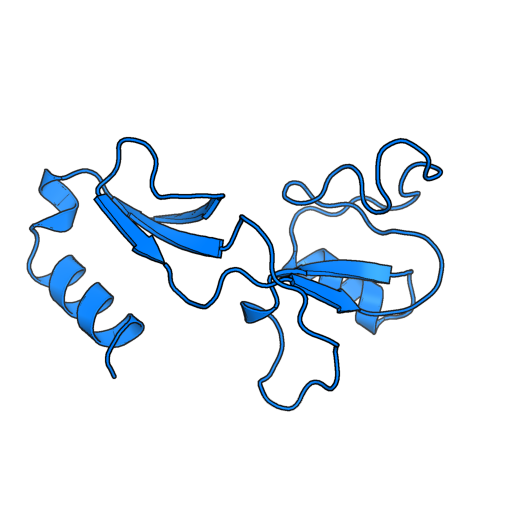A N 1
ATOM 488 C CA . PRO A 1 71 ? 2.051 -2.651 -2.896 1.00 96.19 71 PRO A CA 1
ATOM 489 C C . PRO A 1 71 ? 1.676 -3.979 -3.560 1.00 96.19 71 PRO A C 1
ATOM 491 O O . PRO A 1 71 ? 0.849 -3.998 -4.472 1.00 96.19 71 PRO A O 1
ATOM 494 N N . ALA A 1 72 ? 2.216 -5.095 -3.070 1.00 95.06 72 ALA A N 1
ATOM 495 C CA . ALA A 1 72 ? 1.953 -6.407 -3.666 1.00 95.06 72 ALA A CA 1
ATOM 496 C C . ALA A 1 72 ? 0.500 -6.882 -3.466 1.00 95.06 72 ALA A C 1
ATOM 498 O O . ALA A 1 72 ? 0.045 -7.786 -4.157 1.00 95.06 72 ALA A O 1
ATOM 499 N N . LEU A 1 73 ? -0.246 -6.258 -2.547 1.00 93.19 73 LEU A N 1
ATOM 500 C CA . LEU A 1 73 ? -1.684 -6.492 -2.360 1.00 93.19 73 LEU A CA 1
ATOM 501 C C . LEU A 1 73 ? -2.525 -6.067 -3.580 1.00 93.19 73 LEU A C 1
ATOM 503 O O . LEU A 1 73 ? -3.673 -6.476 -3.692 1.00 93.19 73 LEU A O 1
ATOM 507 N N . LEU A 1 74 ? -1.982 -5.230 -4.472 1.00 92.75 74 LEU A N 1
ATOM 508 C CA . LEU A 1 74 ? -2.667 -4.824 -5.706 1.00 92.75 74 LEU A CA 1
ATOM 509 C C . LEU A 1 74 ? -2.514 -5.836 -6.843 1.00 92.75 74 LEU A C 1
ATOM 511 O O . LEU A 1 74 ? -3.163 -5.672 -7.874 1.00 92.75 74 LEU A O 1
ATOM 515 N N . LEU A 1 75 ? -1.633 -6.825 -6.686 1.00 92.19 75 LEU A N 1
ATOM 516 C CA . LEU A 1 75 ? -1.481 -7.885 -7.667 1.00 92.19 75 LEU A CA 1
ATOM 517 C C . LEU A 1 75 ? -2.476 -9.004 -7.416 1.00 92.19 75 LEU A C 1
ATOM 519 O O . LEU A 1 75 ? -2.775 -9.347 -6.269 1.00 92.19 75 LEU A O 1
ATOM 523 N N . ASP A 1 76 ? -2.905 -9.607 -8.516 1.00 88.25 76 ASP A N 1
ATOM 524 C CA . ASP A 1 76 ? -3.626 -10.867 -8.503 1.00 88.25 76 ASP A CA 1
ATOM 525 C C . ASP A 1 76 ? -2.742 -11.967 -7.877 1.00 88.25 76 ASP A C 1
ATOM 527 O O . ASP A 1 76 ? -1.509 -11.894 -7.884 1.00 88.25 76 ASP A O 1
ATOM 531 N N . ASN A 1 77 ? -3.363 -12.976 -7.263 1.00 79.56 77 ASN A N 1
ATOM 532 C CA . ASN A 1 77 ? -2.634 -14.003 -6.504 1.00 79.56 77 ASN A CA 1
ATOM 533 C C . ASN A 1 77 ? -1.735 -14.891 -7.380 1.00 79.56 77 ASN A C 1
ATOM 535 O O . ASN A 1 77 ? -0.808 -15.514 -6.869 1.00 79.56 77 ASN A O 1
ATOM 539 N N . ASP A 1 78 ? -2.028 -14.963 -8.672 1.00 83.19 78 ASP A N 1
ATOM 540 C CA . ASP A 1 78 ? -1.310 -15.715 -9.696 1.00 83.19 78 ASP A CA 1
ATOM 541 C C . ASP A 1 78 ? -0.246 -14.883 -10.431 1.00 83.19 78 ASP A C 1
ATOM 543 O O . ASP A 1 78 ? 0.460 -15.418 -11.287 1.00 83.19 78 ASP A O 1
ATOM 547 N N . ASP A 1 79 ? -0.100 -13.595 -10.100 1.00 86.62 79 ASP A N 1
ATOM 548 C CA . ASP A 1 79 ? 0.914 -12.743 -10.716 1.00 86.62 79 ASP A CA 1
ATOM 549 C C . ASP A 1 79 ? 2.328 -13.212 -10.301 1.00 86.62 79 ASP A C 1
ATOM 551 O O . ASP A 1 79 ? 2.600 -13.379 -9.105 1.00 86.62 79 ASP A O 1
ATOM 555 N N . PRO A 1 80 ? 3.247 -13.430 -11.262 1.00 80.00 80 PRO A N 1
ATOM 556 C CA . PRO A 1 80 ? 4.577 -13.972 -10.990 1.00 80.00 80 PRO A CA 1
ATOM 557 C C . PRO A 1 80 ? 5.541 -12.967 -10.340 1.00 80.00 80 PRO A C 1
ATOM 559 O O . PRO A 1 80 ? 6.693 -13.319 -10.084 1.00 80.00 80 PRO A O 1
ATOM 562 N N . GLY A 1 81 ? 5.122 -11.717 -10.112 1.00 82.12 81 GLY A N 1
ATOM 563 C CA . GLY A 1 81 ? 5.978 -10.678 -9.549 1.00 82.12 81 GLY A CA 1
ATOM 564 C C . GLY A 1 81 ? 6.582 -11.049 -8.187 1.00 82.12 81 GLY A C 1
ATOM 565 O O . GLY A 1 81 ? 5.878 -11.428 -7.248 1.00 82.12 81 GLY A O 1
ATOM 566 N N . GLU A 1 82 ? 7.903 -10.893 -8.059 1.00 89.50 82 GLU A N 1
ATOM 567 C CA . GLU A 1 82 ? 8.629 -11.201 -6.824 1.00 89.50 82 GLU A CA 1
ATOM 568 C C . GLU A 1 82 ? 8.234 -10.231 -5.698 1.00 89.50 82 GLU A C 1
ATOM 570 O O . GLU A 1 82 ? 8.417 -9.012 -5.788 1.00 89.50 82 GLU A O 1
ATOM 575 N N . ARG A 1 83 ? 7.661 -10.786 -4.625 1.00 92.88 83 ARG A N 1
ATOM 576 C CA . ARG A 1 83 ? 7.203 -10.020 -3.463 1.00 92.88 83 ARG A CA 1
ATOM 577 C C . ARG A 1 83 ? 8.374 -9.760 -2.524 1.00 92.88 83 ARG A C 1
ATOM 579 O O . ARG A 1 83 ? 8.869 -10.662 -1.856 1.00 92.88 83 ARG A O 1
ATOM 586 N N . GLU A 1 84 ? 8.767 -8.501 -2.418 1.00 93.62 84 GLU A N 1
ATOM 587 C CA . GLU A 1 84 ? 9.777 -8.043 -1.473 1.00 93.62 84 GLU A CA 1
ATOM 588 C C . GLU A 1 84 ? 9.121 -7.570 -0.169 1.00 93.62 84 GLU A C 1
ATOM 590 O O . GLU A 1 84 ? 8.214 -6.725 -0.210 1.00 93.62 84 GLU A O 1
ATOM 595 N N . PRO A 1 85 ? 9.606 -8.009 1.006 1.00 95.06 85 PRO A N 1
ATOM 596 C CA . PRO A 1 85 ? 9.222 -7.408 2.275 1.00 95.06 85 PRO A CA 1
ATOM 597 C C . PRO A 1 85 ? 9.523 -5.907 2.301 1.00 95.06 85 PRO A C 1
ATOM 599 O O . PRO A 1 85 ? 10.561 -5.436 1.827 1.00 95.06 85 PRO A O 1
ATOM 602 N N . CYS A 1 86 ? 8.629 -5.128 2.900 1.00 93.94 86 CYS A N 1
ATOM 603 C CA . CYS A 1 86 ? 8.852 -3.709 3.132 1.00 93.94 86 CYS A CA 1
ATOM 604 C C . CYS A 1 86 ? 8.243 -3.272 4.468 1.00 93.94 86 CYS A C 1
ATOM 606 O O . CYS A 1 86 ? 7.670 -4.069 5.200 1.00 93.94 86 CYS A O 1
ATOM 608 N N . ARG A 1 87 ? 8.399 -1.995 4.831 1.00 93.50 87 ARG A N 1
ATOM 609 C CA . ARG A 1 87 ? 7.846 -1.473 6.095 1.00 93.50 87 ARG A CA 1
ATOM 610 C C . ARG A 1 87 ? 6.383 -1.053 5.990 1.00 93.50 87 ARG A C 1
ATOM 612 O O . ARG A 1 87 ? 5.750 -0.827 7.012 1.00 93.50 87 ARG A O 1
ATOM 619 N N . ARG A 1 88 ? 5.862 -0.872 4.773 1.00 94.81 88 ARG A N 1
ATOM 620 C CA . ARG A 1 88 ? 4.533 -0.302 4.528 1.00 94.81 88 ARG A CA 1
ATOM 621 C C . ARG A 1 88 ? 3.532 -1.391 4.149 1.00 94.81 88 ARG A C 1
ATOM 623 O O . ARG A 1 88 ? 3.874 -2.334 3.449 1.00 94.81 88 ARG A O 1
ATOM 630 N N . ALA A 1 89 ? 2.293 -1.215 4.586 1.00 95.50 89 ALA A N 1
ATOM 631 C CA . ALA A 1 89 ? 1.142 -2.018 4.188 1.00 95.50 89 ALA A CA 1
ATOM 632 C C . ALA A 1 89 ? -0.058 -1.102 3.920 1.00 95.50 89 ALA A C 1
ATOM 634 O O . ALA A 1 89 ? -0.036 0.093 4.243 1.00 95.50 89 ALA A O 1
ATOM 635 N N . TYR A 1 90 ? -1.128 -1.662 3.355 1.00 95.50 90 TYR A N 1
ATOM 636 C CA . TYR A 1 90 ? -2.431 -1.015 3.424 1.00 95.50 90 TYR A CA 1
ATOM 637 C C . TYR A 1 90 ? -3.050 -1.255 4.799 1.00 95.50 90 TYR A C 1
ATOM 639 O O . TYR A 1 90 ? -3.209 -2.392 5.233 1.00 95.50 90 TYR A O 1
ATOM 647 N N . TRP A 1 91 ? -3.406 -0.168 5.472 1.00 96.38 91 TRP A N 1
ATOM 648 C CA . TRP A 1 91 ? -4.017 -0.163 6.793 1.00 96.38 91 TRP A CA 1
ATOM 649 C C . TRP A 1 91 ? -5.449 0.328 6.709 1.00 96.38 91 TRP A C 1
ATOM 651 O O . TRP A 1 91 ? -5.706 1.400 6.156 1.00 96.38 91 TRP A O 1
ATOM 661 N N . LEU A 1 92 ? -6.365 -0.415 7.322 1.00 96.94 92 LEU A N 1
ATOM 662 C CA . LEU A 1 92 ? -7.702 0.072 7.620 1.00 96.94 92 LEU A CA 1
ATOM 663 C C . LEU A 1 92 ? -7.661 0.789 8.966 1.00 96.94 92 LEU A C 1
ATOM 665 O O . LEU A 1 92 ? -7.341 0.166 9.976 1.00 96.94 92 LEU A O 1
ATOM 669 N N . VAL A 1 93 ? -7.984 2.082 8.983 1.00 97.50 93 VAL A N 1
ATOM 670 C CA . VAL A 1 93 ? -7.868 2.926 10.180 1.00 97.50 93 VAL A CA 1
ATOM 671 C C . VAL A 1 93 ? -9.142 3.705 10.495 1.00 97.50 93 VAL A C 1
ATOM 673 O O . VAL A 1 93 ? -9.897 4.108 9.597 1.00 97.50 93 VAL A O 1
ATOM 676 N N . ALA A 1 94 ? -9.374 3.975 11.779 1.00 97.06 94 ALA A N 1
ATOM 677 C CA . ALA A 1 94 ? -10.408 4.901 12.235 1.00 97.06 94 ALA A CA 1
ATOM 678 C C . ALA A 1 94 ? -10.113 5.475 13.635 1.00 97.06 94 ALA A C 1
ATOM 680 O O . ALA A 1 94 ? -9.407 4.850 14.422 1.00 97.06 94 ALA A O 1
ATOM 681 N N . PRO A 1 95 ? -10.703 6.628 14.005 1.00 97.06 95 P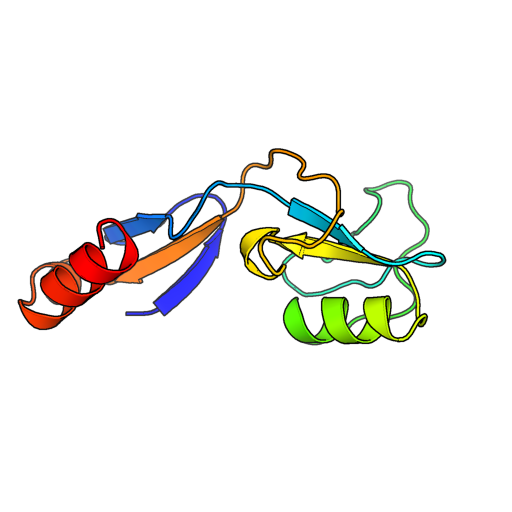RO A N 1
ATOM 682 C CA . PRO A 1 95 ? -10.695 7.094 15.391 1.00 97.06 95 PRO A CA 1
ATOM 683 C C . PRO A 1 95 ? -11.368 6.090 16.336 1.00 97.06 95 PRO A C 1
ATOM 685 O O . PRO A 1 95 ? -12.347 5.436 15.959 1.00 97.06 95 PRO A O 1
ATOM 688 N N . LEU A 1 96 ? -10.915 6.033 17.591 1.00 96.06 96 LEU A N 1
ATOM 689 C CA . LEU A 1 96 ? -11.391 5.075 18.597 1.00 96.06 96 LEU A CA 1
ATOM 690 C C . LEU A 1 96 ? -12.931 4.990 18.732 1.00 96.06 96 LEU A C 1
ATOM 692 O O . LEU A 1 96 ? -13.457 3.870 18.754 1.00 96.06 96 LEU A O 1
ATOM 696 N N . PRO A 1 97 ? -13.703 6.103 18.766 1.00 96.56 97 PRO A N 1
ATOM 697 C CA . PRO A 1 97 ? -15.164 6.015 18.826 1.00 96.56 97 PRO A CA 1
ATOM 698 C C . PRO A 1 97 ? -15.775 5.294 17.618 1.00 96.56 97 PRO A C 1
ATOM 700 O O . PRO A 1 97 ? -16.739 4.544 17.766 1.00 96.56 97 PRO A O 1
ATOM 703 N N . GLN A 1 98 ? -15.203 5.488 16.424 1.00 96.50 98 GLN A N 1
ATOM 704 C CA . GLN A 1 98 ? -15.642 4.818 15.202 1.00 96.50 98 GLN A CA 1
ATOM 705 C C . GLN A 1 98 ? -15.236 3.340 15.198 1.00 96.50 98 GLN A C 1
ATOM 707 O O . GLN A 1 98 ? -16.047 2.495 14.826 1.00 96.50 98 GLN A O 1
ATOM 712 N N . TRP A 1 99 ? -14.033 3.016 15.675 1.00 96.81 99 TRP A N 1
ATOM 713 C CA . TRP A 1 99 ? -13.526 1.641 15.752 1.00 96.81 99 TRP A CA 1
ATOM 714 C C . TRP A 1 99 ? -14.396 0.723 16.619 1.00 96.81 99 TRP A C 1
ATOM 716 O O . TRP A 1 99 ? -14.596 -0.453 16.320 1.00 96.81 99 TRP A O 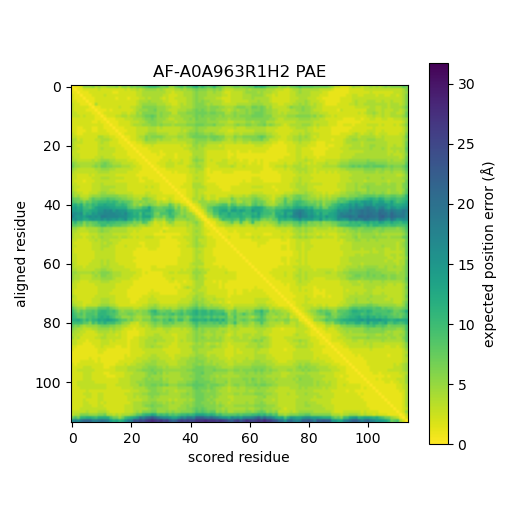1
ATOM 726 N N . ARG A 1 100 ? -14.992 1.268 17.687 1.00 96.12 100 ARG A N 1
ATOM 727 C CA . ARG A 1 100 ? -15.857 0.502 18.599 1.00 96.12 100 ARG A CA 1
ATOM 728 C C . ARG A 1 100 ? -17.235 0.158 18.018 1.00 96.12 100 ARG A C 1
ATOM 730 O O . ARG A 1 100 ? -17.930 -0.679 18.601 1.00 96.12 100 ARG A O 1
ATOM 737 N N . GLN A 1 101 ? -17.637 0.766 16.900 1.00 97.88 101 GLN A N 1
ATOM 738 C CA . GLN A 1 101 ? -18.960 0.566 16.303 1.00 97.88 101 GLN A CA 1
ATOM 739 C C . GLN A 1 101 ? -19.129 -0.854 15.754 1.00 97.88 101 GLN A C 1
ATOM 741 O O . GLN A 1 101 ? -18.236 -1.396 15.106 1.00 97.88 101 GLN A O 1
ATOM 746 N N . LYS A 1 102 ? -20.325 -1.434 15.936 1.00 96.94 102 LYS A N 1
ATOM 747 C CA . LYS A 1 102 ? -20.644 -2.801 15.481 1.00 96.94 102 LYS A CA 1
ATOM 748 C C . LYS A 1 102 ? -20.331 -3.020 13.996 1.00 96.94 102 LYS A C 1
ATOM 750 O O . LYS A 1 102 ? -19.727 -4.026 13.651 1.00 96.94 102 LYS A O 1
ATOM 755 N N . LYS A 1 103 ? -20.693 -2.059 13.136 1.00 96.31 103 LYS A N 1
ATOM 756 C CA . LYS A 1 103 ? -20.448 -2.134 11.685 1.00 96.31 103 LYS A CA 1
ATOM 757 C C . LYS A 1 103 ? -18.954 -2.168 11.346 1.00 96.31 103 LYS A C 1
ATOM 759 O O . LYS A 1 103 ? -18.553 -2.929 10.478 1.00 96.31 103 LYS A O 1
ATOM 764 N N . VAL A 1 104 ? -18.136 -1.380 12.048 1.00 95.75 104 VAL A N 1
ATOM 765 C CA . VAL A 1 104 ? -16.684 -1.332 11.815 1.00 95.75 104 VAL A CA 1
ATOM 766 C C . VAL A 1 104 ? -16.024 -2.622 12.287 1.00 95.75 104 VAL A C 1
ATOM 768 O O . VAL A 1 104 ? -15.263 -3.211 11.532 1.00 95.75 104 VAL A O 1
ATOM 771 N N . LYS A 1 105 ? -16.386 -3.120 13.474 1.00 94.44 105 LYS A N 1
ATOM 772 C CA . LYS A 1 105 ? -15.902 -4.418 13.970 1.00 94.44 105 LYS A CA 1
ATOM 773 C C . LYS A 1 105 ? -16.245 -5.571 13.025 1.00 94.44 105 LYS A C 1
ATOM 775 O O . LYS A 1 105 ? -15.389 -6.405 12.767 1.00 94.44 105 LYS A O 1
ATOM 780 N N . ALA A 1 106 ? -17.473 -5.600 12.504 1.00 95.38 106 ALA A N 1
ATOM 781 C CA . ALA A 1 106 ? -17.902 -6.621 11.551 1.00 95.38 106 ALA A CA 1
ATOM 782 C C . ALA A 1 106 ? -17.098 -6.560 10.243 1.00 95.38 106 ALA A C 1
ATOM 784 O O . ALA A 1 106 ? -16.654 -7.590 9.752 1.00 95.38 106 ALA A O 1
ATOM 785 N N . LEU A 1 107 ? -16.865 -5.355 9.712 1.00 94.50 107 LEU A N 1
ATOM 786 C CA . LEU A 1 107 ? -16.055 -5.168 8.509 1.00 94.50 107 LEU A CA 1
ATOM 787 C C . L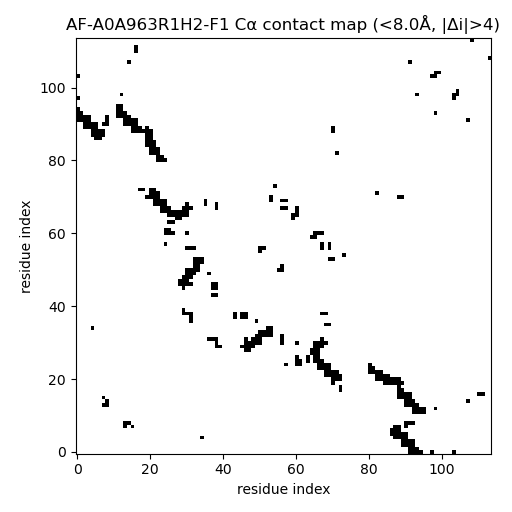EU A 1 107 ? -14.593 -5.578 8.725 1.00 94.50 107 LEU A C 1
ATOM 789 O O . LEU A 1 107 ? -14.025 -6.249 7.874 1.00 94.50 107 LEU A O 1
ATOM 793 N N . VAL A 1 108 ? -13.997 -5.202 9.861 1.00 93.94 108 VAL A N 1
ATOM 794 C CA . VAL A 1 108 ? -12.634 -5.619 10.220 1.00 93.94 108 VAL A CA 1
ATOM 795 C C . VAL A 1 108 ? -12.549 -7.142 10.270 1.00 93.94 108 VAL A C 1
ATOM 797 O O . VAL A 1 108 ? -11.704 -7.709 9.591 1.00 93.94 108 VAL A O 1
ATOM 800 N N . ALA A 1 109 ? -13.464 -7.799 10.989 1.00 93.00 109 ALA A N 1
ATOM 801 C CA . ALA A 1 109 ? -13.490 -9.256 11.087 1.00 93.00 109 ALA A CA 1
ATOM 802 C C . ALA A 1 109 ? -13.619 -9.936 9.714 1.00 93.00 109 ALA A C 1
ATOM 804 O O . ALA A 1 109 ? -12.906 -10.895 9.447 1.00 93.00 109 ALA A O 1
ATOM 805 N N . PHE A 1 110 ? -14.476 -9.410 8.834 1.00 94.12 110 PHE A N 1
ATOM 806 C CA . PHE A 1 110 ? -14.638 -9.927 7.474 1.00 94.12 110 PHE A CA 1
ATOM 807 C C . PHE A 1 110 ? -13.358 -9.796 6.636 1.00 94.12 110 PHE A C 1
ATOM 809 O O . PHE A 1 110 ? -12.998 -10.719 5.919 1.00 94.12 110 PHE A O 1
ATOM 816 N N . LEU A 1 111 ? -12.662 -8.659 6.728 1.00 89.19 111 LEU A N 1
ATOM 817 C CA . LEU A 1 111 ? -11.469 -8.393 5.921 1.00 89.19 111 LEU A CA 1
ATOM 818 C C . LEU A 1 111 ? -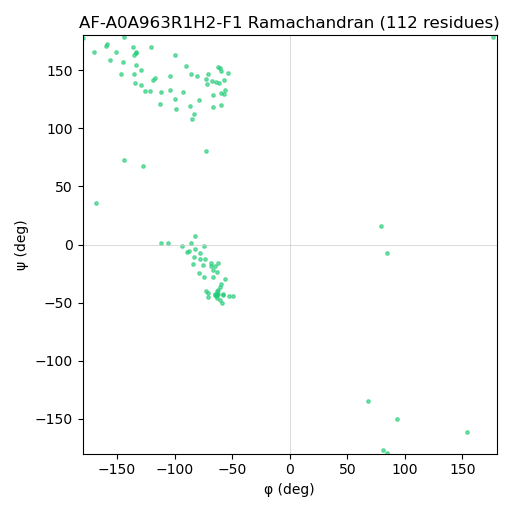10.203 -9.088 6.438 1.00 89.19 111 LEU A C 1
ATOM 820 O O . LEU A 1 111 ? -9.278 -9.286 5.659 1.00 89.19 111 LEU A O 1
ATOM 824 N N . THR A 1 112 ? -10.131 -9.426 7.730 1.00 85.62 112 THR A N 1
ATOM 825 C CA . THR A 1 112 ? -8.931 -10.031 8.341 1.00 85.62 112 THR A CA 1
ATOM 826 C C . THR A 1 112 ? -9.113 -11.487 8.774 1.00 85.62 112 THR A C 1
ATOM 828 O O . THR A 1 112 ? -8.206 -12.048 9.381 1.00 85.62 112 THR A O 1
ATOM 831 N N . GLY A 1 113 ? -10.283 -12.085 8.553 1.00 69.88 113 GLY A N 1
ATOM 832 C CA . GLY A 1 113 ? -10.618 -13.406 9.091 1.00 69.88 113 GLY A CA 1
ATOM 833 C C . GLY A 1 113 ? -11.877 -14.030 8.493 1.00 69.88 113 GLY A C 1
ATOM 834 O O . GLY A 1 113 ? -12.626 -14.680 9.223 1.00 69.88 113 GLY A O 1
ATOM 835 N N . GLY A 1 114 ? -12.116 -13.799 7.199 1.00 46.81 114 GLY A N 1
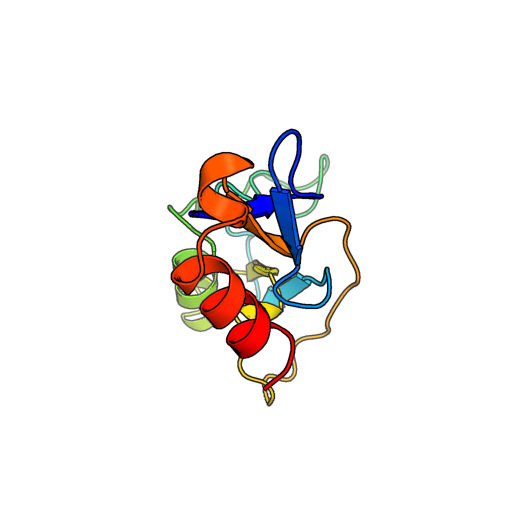ATOM 836 C CA . GLY A 1 114 ? -13.007 -14.624 6.379 1.00 46.81 114 GLY A CA 1
ATOM 837 C C . GLY A 1 114 ? -12.281 -15.847 5.842 1.00 46.81 114 GLY A C 1
ATOM 838 O O . GLY A 1 114 ? -11.108 -15.683 5.442 1.00 46.81 114 GLY A O 1
#

Sequence (114 aa):
LAVRWAEGPGDLEGTALGEPSRVTVGEGPWIAWPGDPNPGGSNAEGAPLSVGDAGQALAAARSGLGRARIPALLLDNDDPGEREPCRRAYWLVAPLPQWRQKKVKALVAFLTGG

Solvent-accessible surface area (backbone atoms only — not comparable to full-atom values): 6507 Å² total; per-residue (Å²): 117,48,79,43,84,35,74,64,54,74,99,35,44,58,46,68,68,54,76,35,26,26,26,64,41,62,54,79,55,43,37,17,20,79,93,38,70,62,51,83,44,96,85,40,76,76,45,90,42,75,43,88,34,60,67,55,31,50,53,40,9,77,68,64,76,8,18,20,69,34,62,40,85,78,50,62,92,82,56,85,59,64,72,39,82,50,73,40,26,49,28,46,30,25,54,64,80,57,49,71,34,70,71,47,47,52,50,50,46,53,69,73,68,110

Radius of gyration: 15.81 Å; Cα contacts (8 Å, |Δi|>4): 216; chains: 1; bounding box: 42×26×40 Å